Protein AF-A0A3D3YZY0-F1 (afdb_monomer_lite)

pLDDT: mean 90.27, std 5.76, range [66.38, 97.62]

Structure (mmCIF, N/CA/C/O backbone):
data_AF-A0A3D3YZY0-F1
#
_entry.id   AF-A0A3D3YZY0-F1
#
loop_
_atom_site.group_PDB
_atom_site.id
_atom_site.type_symbol
_atom_site.label_atom_id
_atom_site.label_alt_id
_atom_site.label_comp_id
_atom_site.label_asym_id
_atom_site.label_entity_id
_atom_site.label_seq_id
_atom_site.pdbx_PDB_ins_code
_atom_site.Cartn_x
_atom_site.Cartn_y
_atom_site.Cartn_z
_atom_site.occupancy
_atom_site.B_iso_or_equiv
_atom_site.auth_seq_id
_atom_site.auth_comp_id
_atom_site.auth_asym_id
_atom_site.auth_atom_id
_atom_site.pdbx_PDB_model_num
ATOM 1 N N . MET A 1 1 ? -17.260 -2.604 -5.981 1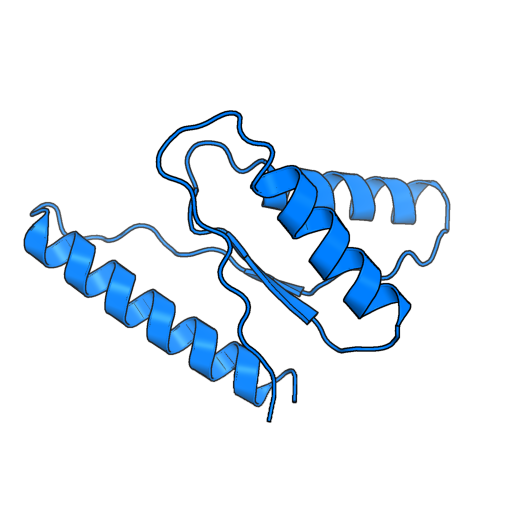.00 66.38 1 MET A N 1
ATOM 2 C CA . MET A 1 1 ? -16.282 -1.957 -6.877 1.00 66.38 1 MET A CA 1
ATOM 3 C C . MET A 1 1 ? -15.415 -1.032 -6.046 1.00 66.38 1 MET A C 1
ATOM 5 O O . MET A 1 1 ? -15.805 0.098 -5.772 1.00 66.38 1 MET A O 1
ATOM 9 N N . GLY A 1 2 ? -14.263 -1.541 -5.626 1.00 82.44 2 GLY A N 1
ATOM 10 C CA . GLY A 1 2 ? -13.277 -0.822 -4.840 1.00 82.44 2 GLY A CA 1
ATOM 11 C C . GLY A 1 2 ? -12.634 0.336 -5.603 1.00 82.44 2 GLY A C 1
ATOM 12 O O . GLY A 1 2 ? -12.590 0.376 -6.838 1.00 82.44 2 GLY A O 1
ATOM 13 N N . HIS A 1 3 ? -12.108 1.290 -4.842 1.00 90.81 3 HIS A N 1
ATOM 14 C CA . HIS A 1 3 ? -11.397 2.453 -5.361 1.00 90.81 3 HIS A CA 1
ATOM 15 C C . HIS A 1 3 ? -9.885 2.224 -5.305 1.00 90.81 3 HIS A C 1
ATOM 17 O O . HIS A 1 3 ? -9.373 1.644 -4.352 1.00 90.81 3 HIS A O 1
ATOM 23 N N . VAL A 1 4 ? -9.159 2.707 -6.317 1.00 92.31 4 VAL A N 1
ATOM 24 C CA . VAL A 1 4 ? -7.688 2.694 -6.323 1.00 92.31 4 VAL A CA 1
ATOM 25 C C . VAL A 1 4 ? -7.194 4.114 -6.106 1.00 92.31 4 VAL A C 1
ATOM 27 O O . VAL A 1 4 ? -7.510 5.007 -6.891 1.00 92.31 4 VAL A O 1
ATOM 30 N N . ILE A 1 5 ? -6.411 4.306 -5.047 1.00 94.31 5 ILE A N 1
ATOM 31 C CA . ILE A 1 5 ? -5.776 5.579 -4.710 1.00 94.31 5 ILE A CA 1
ATOM 32 C C . ILE A 1 5 ? -4.277 5.424 -4.957 1.00 94.31 5 ILE A C 1
ATOM 34 O O . ILE A 1 5 ? -3.627 4.592 -4.329 1.00 94.31 5 ILE A O 1
ATOM 38 N N . VAL A 1 6 ? -3.728 6.230 -5.865 1.00 93.69 6 VAL A N 1
ATOM 39 C CA . VAL A 1 6 ? -2.288 6.260 -6.152 1.00 93.69 6 VAL A CA 1
ATOM 40 C C . VAL A 1 6 ? -1.701 7.535 -5.570 1.00 93.69 6 VAL A C 1
ATOM 42 O O . VAL A 1 6 ? -2.135 8.634 -5.909 1.00 93.69 6 VAL A O 1
ATOM 45 N N . VAL A 1 7 ? -0.692 7.392 -4.710 1.00 92.12 7 VAL A N 1
ATOM 46 C CA . VAL A 1 7 ? 0.052 8.527 -4.158 1.00 92.12 7 VAL A CA 1
ATOM 47 C C . VAL A 1 7 ? 1.438 8.541 -4.791 1.00 92.12 7 VAL A C 1
ATOM 49 O O . VAL A 1 7 ? 2.257 7.664 -4.532 1.00 92.12 7 VAL A O 1
ATOM 52 N N . GLY A 1 8 ? 1.701 9.539 -5.632 1.00 90.31 8 GLY A N 1
ATOM 53 C CA . GLY A 1 8 ? 2.973 9.724 -6.327 1.00 90.31 8 GLY A CA 1
ATOM 54 C C . GLY A 1 8 ? 3.522 11.131 -6.115 1.00 90.31 8 GLY A C 1
ATOM 55 O O . GLY A 1 8 ? 2.766 12.076 -5.901 1.00 90.31 8 GLY A O 1
ATOM 56 N N . ASN A 1 9 ? 4.844 11.274 -6.152 1.00 86.38 9 ASN A N 1
ATOM 57 C CA . ASN A 1 9 ? 5.516 12.567 -6.114 1.00 86.38 9 ASN A CA 1
ATOM 58 C C . ASN A 1 9 ? 6.829 12.522 -6.909 1.00 86.38 9 ASN A C 1
ATOM 60 O O . ASN A 1 9 ? 7.420 11.462 -7.084 1.00 86.38 9 ASN A O 1
ATOM 64 N N . GLU A 1 10 ? 7.288 13.680 -7.388 1.00 83.56 10 GLU A N 1
ATOM 65 C CA . GLU A 1 10 ? 8.505 13.780 -8.210 1.00 83.56 10 GLU A CA 1
ATOM 66 C C . GLU A 1 10 ? 9.793 13.610 -7.384 1.00 83.56 10 GLU A C 1
ATOM 68 O O . GLU A 1 10 ? 10.797 13.094 -7.868 1.00 83.56 10 GLU A O 1
ATOM 73 N N . LYS A 1 11 ? 9.773 14.046 -6.118 1.00 79.94 11 LYS A N 1
ATOM 74 C CA . LYS A 1 11 ? 10.947 14.074 -5.233 1.00 79.94 11 LYS A CA 1
ATOM 75 C C . LYS A 1 11 ? 10.671 13.375 -3.911 1.00 79.94 11 LYS A C 1
ATOM 77 O O . LYS A 1 11 ? 9.573 13.458 -3.365 1.00 79.94 11 LYS A O 1
ATOM 82 N N . GLY A 1 12 ? 11.701 12.756 -3.339 1.00 76.44 12 GLY A N 1
ATOM 83 C CA . GLY A 1 12 ? 11.649 12.256 -1.965 1.00 76.44 12 GLY A CA 1
ATOM 84 C C . GLY A 1 12 ? 11.388 13.378 -0.947 1.00 76.44 12 GLY A C 1
ATOM 85 O O . GLY A 1 12 ? 11.672 14.544 -1.204 1.00 76.44 12 GLY A O 1
ATOM 86 N N . GLY A 1 13 ? 10.843 13.025 0.220 1.00 79.00 13 GLY A N 1
ATOM 87 C CA . GLY A 1 13 ? 10.716 13.945 1.362 1.00 79.00 13 GLY A CA 1
ATOM 88 C C . GLY A 1 13 ? 9.410 14.743 1.471 1.00 79.00 13 GLY A C 1
ATOM 89 O O . GLY A 1 13 ? 9.169 15.329 2.517 1.00 79.00 13 GLY A O 1
ATOM 90 N N . ALA A 1 14 ? 8.511 14.710 0.480 1.00 85.12 14 ALA A N 1
ATOM 91 C CA . ALA A 1 14 ? 7.237 15.453 0.536 1.00 85.12 14 ALA A CA 1
ATOM 92 C C . ALA A 1 14 ? 6.149 14.824 1.442 1.00 85.12 14 ALA A C 1
ATOM 94 O O . ALA A 1 14 ? 4.988 15.207 1.374 1.00 85.12 14 ALA A O 1
ATOM 95 N N . GLY A 1 15 ? 6.486 13.806 2.242 1.00 88.31 15 GLY A N 1
ATOM 96 C CA . GLY A 1 15 ? 5.519 13.135 3.119 1.00 88.31 15 GLY A CA 1
ATOM 97 C C . GLY A 1 15 ? 4.579 12.135 2.429 1.00 88.31 15 GLY A C 1
ATOM 98 O O . GLY A 1 15 ? 3.604 11.716 3.044 1.00 88.31 15 GLY A O 1
ATOM 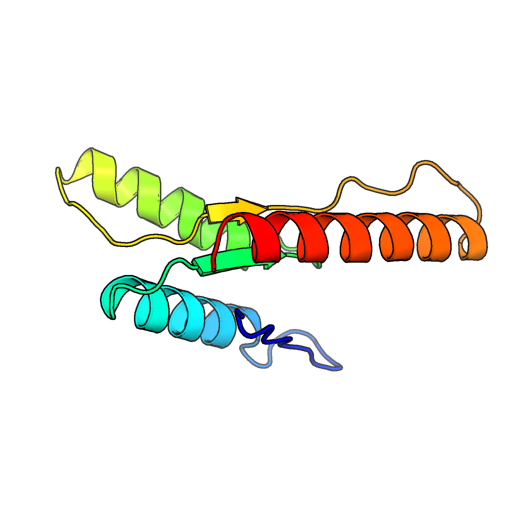99 N N . LYS A 1 16 ? 4.873 11.693 1.194 1.00 91.38 16 LYS A N 1
ATOM 100 C CA . LYS A 1 16 ? 4.076 10.692 0.447 1.00 91.38 16 LYS A CA 1
ATOM 101 C C . LYS A 1 16 ? 3.714 9.469 1.294 1.00 91.38 16 LYS A C 1
ATOM 103 O O . LYS A 1 16 ? 2.545 9.101 1.382 1.00 91.38 16 LYS A O 1
ATOM 108 N N . SER A 1 17 ? 4.711 8.838 1.916 1.00 90.06 17 SER A N 1
ATOM 109 C CA . SER A 1 17 ? 4.489 7.625 2.711 1.00 90.06 17 SER A CA 1
ATOM 110 C C . SER A 1 17 ? 3.680 7.922 3.974 1.00 90.06 17 SER A C 1
ATOM 112 O O . SER A 1 17 ? 2.800 7.142 4.312 1.00 90.06 17 SER A O 1
ATOM 114 N N . THR A 1 18 ? 3.896 9.076 4.614 1.00 92.69 18 THR A N 1
ATOM 115 C CA . THR A 1 18 ? 3.097 9.530 5.763 1.00 92.69 18 THR A CA 1
ATOM 116 C C . THR A 1 18 ? 1.627 9.681 5.385 1.00 92.69 18 THR A C 1
ATOM 118 O O . THR A 1 18 ? 0.765 9.090 6.028 1.00 92.69 18 THR A O 1
ATOM 121 N N . LEU A 1 19 ? 1.331 10.405 4.302 1.00 94.31 19 LEU A N 1
ATOM 122 C CA . LEU A 1 19 ? -0.040 10.574 3.819 1.00 94.31 19 LEU A CA 1
ATOM 123 C C . LEU A 1 19 ? -0.680 9.227 3.454 1.00 94.31 19 LEU A C 1
ATOM 125 O O . LEU A 1 19 ? -1.812 8.962 3.847 1.00 94.31 19 LEU A O 1
ATOM 129 N N . SER A 1 20 ? 0.066 8.359 2.764 1.00 94.25 20 SER A N 1
ATOM 130 C CA . SER A 1 20 ? -0.406 7.022 2.377 1.00 94.25 20 SER A CA 1
ATOM 131 C C . SER A 1 20 ? -0.784 6.182 3.602 1.00 94.25 20 SER A C 1
ATOM 133 O O . SER A 1 20 ? -1.835 5.545 3.604 1.00 94.25 20 SER A O 1
ATOM 135 N N . VAL A 1 21 ? 0.032 6.217 4.667 1.00 94.50 21 VAL A N 1
ATOM 136 C CA . VAL A 1 21 ? -0.264 5.536 5.941 1.00 94.50 21 VAL A CA 1
ATOM 137 C C . VAL A 1 21 ? -1.565 6.056 6.537 1.00 94.50 21 VAL A C 1
ATOM 139 O O . VAL A 1 21 ? -2.430 5.261 6.901 1.00 94.50 21 VAL A O 1
ATOM 142 N N . HIS A 1 22 ? -1.718 7.377 6.635 1.00 95.75 22 HIS A N 1
ATOM 143 C CA . HIS A 1 22 ? -2.903 7.968 7.251 1.00 95.75 22 HIS A CA 1
ATOM 144 C C . HIS A 1 22 ? -4.182 7.653 6.475 1.00 95.75 22 HIS A C 1
ATOM 146 O O . HIS A 1 22 ? -5.185 7.326 7.103 1.00 95.75 22 HIS A O 1
ATOM 152 N N . ILE A 1 23 ? -4.142 7.684 5.140 1.00 95.88 23 ILE A N 1
ATOM 153 C CA . ILE A 1 23 ? -5.282 7.293 4.300 1.00 95.88 23 ILE A CA 1
ATOM 154 C C . ILE A 1 23 ? -5.647 5.826 4.555 1.00 95.88 23 ILE A C 1
ATOM 156 O O . ILE A 1 23 ? -6.797 5.533 4.877 1.00 95.88 23 ILE A O 1
ATOM 160 N N . ALA A 1 24 ? -4.675 4.912 4.481 1.00 95.38 24 ALA A N 1
ATOM 161 C CA . ALA A 1 24 ? -4.927 3.483 4.660 1.00 95.38 24 ALA A CA 1
ATOM 162 C C . ALA A 1 24 ? -5.490 3.156 6.056 1.00 95.38 24 ALA A C 1
ATOM 164 O O . ALA A 1 24 ? -6.455 2.403 6.174 1.00 95.38 24 ALA A O 1
ATOM 165 N N . VAL A 1 25 ? -4.937 3.766 7.111 1.00 95.31 25 VAL A N 1
ATOM 166 C CA . VAL A 1 25 ? -5.419 3.587 8.490 1.00 95.31 25 VAL A CA 1
ATOM 167 C C . VAL A 1 25 ? -6.811 4.186 8.680 1.00 95.31 25 VAL A C 1
ATOM 169 O O . VAL A 1 25 ? -7.653 3.548 9.304 1.00 95.31 25 VAL A O 1
ATOM 172 N N . ALA A 1 26 ? -7.084 5.379 8.143 1.00 96.38 26 ALA A N 1
ATOM 173 C CA . ALA A 1 26 ? -8.402 6.002 8.257 1.00 96.38 26 ALA A CA 1
ATOM 174 C C . ALA A 1 26 ? -9.489 5.155 7.579 1.00 96.38 26 ALA A C 1
ATOM 176 O O . ALA A 1 26 ? -10.555 4.943 8.160 1.00 96.38 26 ALA A O 1
ATOM 177 N N . CYS A 1 27 ? -9.206 4.613 6.391 1.00 95.50 27 CYS A N 1
ATOM 178 C CA . CYS A 1 27 ? -10.108 3.692 5.706 1.00 95.50 27 CYS A CA 1
ATOM 179 C C . CYS A 1 27 ? -10.330 2.403 6.514 1.00 95.50 27 CYS A C 1
ATOM 181 O O . CYS A 1 27 ? -11.479 2.009 6.707 1.00 95.50 27 CYS A O 1
ATOM 183 N N . ALA A 1 28 ? -9.265 1.798 7.052 1.00 94.31 28 ALA A N 1
ATOM 184 C CA . ALA A 1 28 ? -9.367 0.581 7.859 1.00 94.31 28 ALA A CA 1
ATOM 185 C C . ALA A 1 28 ? -10.169 0.804 9.157 1.00 94.31 28 ALA A C 1
ATOM 187 O O . ALA A 1 28 ? -11.039 0.005 9.492 1.00 94.31 28 ALA A O 1
ATOM 188 N N . ILE A 1 29 ? -9.943 1.921 9.862 1.00 95.06 29 ILE A N 1
ATOM 189 C C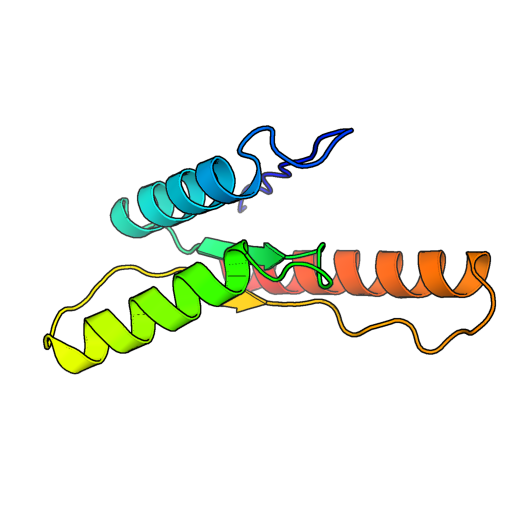A . ILE A 1 29 ? -10.727 2.310 11.052 1.00 95.06 29 ILE A CA 1
ATOM 190 C C . ILE A 1 29 ? -12.202 2.543 10.697 1.00 95.06 29 ILE A C 1
ATOM 192 O O . ILE A 1 29 ? -13.081 2.266 11.507 1.00 95.06 29 ILE A O 1
ATOM 196 N N . SER A 1 30 ? -12.484 3.006 9.479 1.00 95.56 30 SER A N 1
ATOM 197 C CA . SER A 1 30 ? -13.852 3.204 8.981 1.00 95.56 30 SER A CA 1
ATOM 198 C C . SER A 1 30 ? -14.550 1.896 8.577 1.00 95.56 30 SER A C 1
ATOM 200 O O . SER A 1 30 ? -15.642 1.940 8.016 1.00 95.56 30 SER A O 1
ATOM 202 N N . GLY A 1 31 ? -13.935 0.734 8.831 1.00 93.81 31 GLY A N 1
ATOM 203 C CA . GLY A 1 31 ? -14.500 -0.582 8.528 1.00 93.81 31 GLY A CA 1
ATOM 204 C C . GLY A 1 31 ? -14.382 -1.000 7.061 1.00 93.81 31 GLY A C 1
ATOM 205 O O . GLY A 1 31 ? -14.995 -1.987 6.660 1.00 93.81 31 GLY A O 1
ATOM 206 N N . LEU A 1 32 ? -13.612 -0.269 6.248 1.00 94.06 32 LEU A N 1
ATOM 207 C CA . LEU A 1 32 ? -13.353 -0.652 4.862 1.00 94.06 32 LEU A CA 1
ATOM 208 C C . LEU A 1 32 ? -12.278 -1.740 4.810 1.00 94.06 32 LEU A C 1
ATOM 210 O O . LEU A 1 32 ? -11.293 -1.690 5.548 1.00 94.06 32 LEU A O 1
ATOM 214 N N . LYS A 1 33 ? -12.424 -2.682 3.876 1.00 93.81 33 LYS A N 1
ATOM 215 C CA . LYS A 1 33 ? -11.320 -3.563 3.484 1.00 93.81 33 LYS A CA 1
ATOM 216 C C . LYS A 1 33 ? -10.298 -2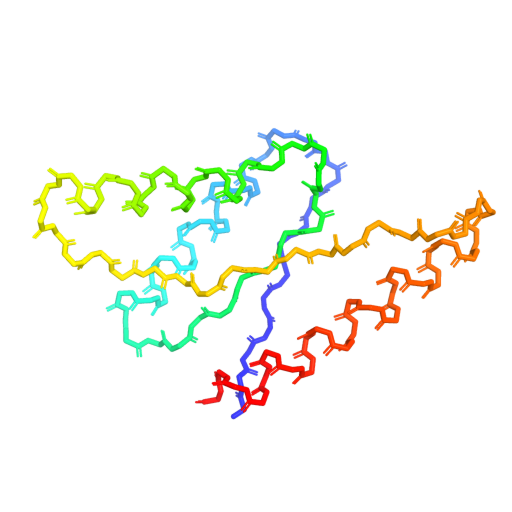.735 2.713 1.00 93.81 33 LYS A C 1
ATOM 218 O O . LYS A 1 33 ? -10.650 -2.056 1.750 1.00 93.81 33 LYS A O 1
ATOM 223 N N . VAL A 1 34 ? -9.038 -2.777 3.129 1.00 95.00 34 VAL A N 1
ATOM 224 C CA . VAL A 1 34 ? -7.975 -1.970 2.523 1.00 95.00 34 VAL A CA 1
ATOM 225 C C . VAL A 1 34 ? -6.808 -2.870 2.156 1.00 95.00 34 VAL A C 1
ATOM 227 O O . VAL A 1 34 ? -6.181 -3.445 3.039 1.00 95.00 34 VAL A O 1
ATOM 230 N N . ALA A 1 35 ? -6.496 -2.928 0.863 1.00 93.94 35 ALA A N 1
ATOM 231 C CA . ALA A 1 35 ? -5.236 -3.460 0.366 1.00 93.94 35 ALA A CA 1
ATOM 232 C C . ALA A 1 35 ? -4.254 -2.310 0.124 1.00 93.94 35 ALA A C 1
ATOM 234 O O . ALA A 1 35 ? -4.638 -1.237 -0.352 1.00 93.94 35 ALA A O 1
ATOM 235 N N . ALA A 1 36 ? -2.982 -2.532 0.432 1.00 92.25 36 ALA A N 1
ATOM 236 C CA . ALA A 1 36 ? -1.941 -1.528 0.324 1.00 92.25 36 ALA A CA 1
ATOM 237 C C . ALA A 1 36 ? -0.729 -2.084 -0.437 1.00 92.25 36 ALA A C 1
ATOM 239 O O . ALA A 1 36 ? -0.197 -3.133 -0.082 1.00 92.25 36 ALA A O 1
ATOM 240 N N . LEU A 1 37 ? -0.292 -1.376 -1.483 1.00 91.12 37 LEU A N 1
ATOM 241 C CA . LEU A 1 37 ? 0.816 -1.773 -2.357 1.00 91.12 37 LEU A CA 1
ATOM 242 C C . LEU A 1 37 ? 1.933 -0.725 -2.312 1.00 91.12 37 LEU A C 1
ATOM 244 O O . LEU A 1 37 ? 1.703 0.431 -2.669 1.00 91.12 37 LEU A O 1
ATOM 248 N N . ASP A 1 38 ? 3.143 -1.127 -1.915 1.00 89.00 38 ASP A N 1
ATOM 249 C CA . ASP A 1 38 ? 4.334 -0.268 -1.994 1.00 89.00 38 ASP A CA 1
ATOM 250 C C . ASP A 1 38 ? 5.149 -0.571 -3.254 1.00 89.00 38 ASP A C 1
ATOM 252 O O . ASP A 1 38 ? 5.681 -1.671 -3.428 1.00 89.00 38 ASP A O 1
ATOM 256 N N . LEU A 1 39 ? 5.259 0.428 -4.130 1.00 87.38 39 LEU A N 1
ATOM 257 C CA . LEU A 1 39 ? 6.087 0.364 -5.335 1.00 87.38 39 LEU A CA 1
ATOM 258 C C . LEU A 1 39 ? 7.542 0.796 -5.055 1.00 87.38 39 LEU A C 1
ATOM 260 O O . LEU A 1 39 ? 8.432 0.509 -5.853 1.00 87.38 39 LEU A O 1
ATOM 264 N N . ASP A 1 40 ? 7.823 1.461 -3.923 1.00 80.75 40 ASP A N 1
ATOM 265 C CA . ASP A 1 40 ? 9.167 1.928 -3.554 1.00 80.75 40 ASP A CA 1
ATOM 266 C C . ASP A 1 40 ? 9.873 0.946 -2.609 1.00 80.75 40 ASP A C 1
ATOM 268 O O . ASP A 1 40 ? 10.013 1.132 -1.394 1.00 80.75 40 ASP A O 1
ATOM 272 N N . ARG A 1 41 ? 10.407 -0.113 -3.215 1.00 72.75 41 ARG A N 1
ATOM 273 C CA . ARG A 1 41 ? 11.145 -1.158 -2.498 1.00 72.75 41 ARG A CA 1
ATOM 274 C C . ARG A 1 41 ? 12.467 -0.714 -1.889 1.00 72.75 41 ARG A C 1
ATOM 276 O O . ARG A 1 41 ? 13.041 -1.467 -1.104 1.00 72.75 41 ARG A O 1
ATOM 283 N N . ARG A 1 42 ? 13.010 0.441 -2.281 1.00 76.00 42 ARG A N 1
ATOM 284 C CA . ARG A 1 42 ? 14.326 0.872 -1.792 1.00 76.00 42 ARG A CA 1
ATOM 285 C C . ARG A 1 42 ? 14.226 1.401 -0.372 1.00 76.00 42 ARG A C 1
ATOM 287 O O . ARG A 1 42 ? 15.087 1.088 0.444 1.00 76.00 42 ARG A O 1
ATOM 294 N N . GLN A 1 43 ? 13.189 2.187 -0.081 1.00 76.69 43 GLN A N 1
ATOM 295 C CA . GLN A 1 43 ? 13.011 2.778 1.245 1.00 76.69 43 GLN A CA 1
ATOM 296 C C . GLN A 1 43 ? 12.136 1.934 2.178 1.00 76.69 43 GLN A C 1
ATOM 298 O O . GLN A 1 43 ? 12.379 1.959 3.384 1.00 76.69 43 GLN A O 1
ATOM 303 N N . ARG A 1 44 ? 11.144 1.189 1.655 1.00 82.81 44 ARG A N 1
ATOM 304 C CA . ARG A 1 44 ? 10.221 0.337 2.446 1.00 82.81 44 ARG A CA 1
ATOM 305 C C . ARG A 1 44 ? 9.562 1.067 3.628 1.00 82.81 44 ARG A C 1
ATOM 307 O O . ARG A 1 44 ? 9.211 0.456 4.635 1.00 82.81 44 ARG A O 1
ATOM 314 N N . THR A 1 45 ? 9.418 2.393 3.555 1.00 86.06 45 THR A N 1
ATOM 315 C CA . THR A 1 45 ? 8.922 3.211 4.678 1.00 86.06 45 THR A CA 1
ATOM 316 C C . THR A 1 45 ? 7.480 2.857 5.031 1.00 86.06 45 THR A C 1
ATOM 318 O O . THR A 1 45 ? 7.123 2.805 6.206 1.00 86.06 45 THR A O 1
ATOM 321 N N . PHE A 1 46 ? 6.657 2.622 4.009 1.00 87.62 46 PHE A N 1
ATOM 322 C CA . PHE A 1 46 ? 5.240 2.311 4.161 1.00 87.62 46 PHE A CA 1
ATOM 323 C C . PHE A 1 46 ? 5.051 0.896 4.733 1.00 87.62 46 PHE A C 1
ATOM 325 O O . PHE A 1 46 ? 4.333 0.719 5.713 1.00 87.62 46 PHE A O 1
ATOM 332 N N . GLU A 1 47 ? 5.799 -0.081 4.216 1.00 86.81 47 GLU A N 1
ATOM 333 C CA . GLU A 1 47 ? 5.829 -1.462 4.720 1.00 86.81 47 GLU A CA 1
ATOM 334 C C . GLU A 1 47 ? 6.293 -1.541 6.177 1.00 86.81 47 GLU A C 1
ATOM 336 O O . GLU A 1 47 ? 5.595 -2.064 7.049 1.00 86.81 47 GLU A O 1
ATOM 341 N N . ARG A 1 48 ? 7.446 -0.933 6.475 1.00 90.12 48 ARG A N 1
ATOM 342 C CA . ARG A 1 48 ? 8.041 -0.955 7.813 1.00 90.12 48 ARG A CA 1
ATOM 343 C C . ARG A 1 48 ? 7.123 -0.328 8.860 1.00 90.12 48 ARG A C 1
ATOM 345 O O . ARG A 1 48 ? 7.141 -0.746 10.019 1.00 90.12 48 ARG A O 1
ATOM 352 N N . TYR A 1 49 ? 6.320 0.667 8.479 1.00 92.75 49 TYR A N 1
ATOM 353 C CA . TYR A 1 49 ? 5.312 1.233 9.371 1.00 92.75 49 TYR A CA 1
ATOM 354 C C . TYR A 1 49 ? 4.294 0.172 9.810 1.00 92.75 49 TYR A C 1
ATOM 356 O O . TYR A 1 49 ? 4.069 0.014 11.011 1.00 92.75 49 TYR A O 1
ATOM 364 N N . PHE A 1 50 ? 3.719 -0.588 8.874 1.00 91.50 50 PHE A N 1
ATOM 365 C CA . PHE A 1 50 ? 2.722 -1.609 9.206 1.00 91.50 50 PHE A CA 1
ATOM 366 C C . PHE A 1 50 ? 3.329 -2.835 9.899 1.00 91.50 50 PHE A C 1
ATOM 368 O O . PHE A 1 50 ? 2.718 -3.362 10.828 1.00 91.50 50 PHE A O 1
ATOM 375 N N . GLU A 1 51 ? 4.566 -3.221 9.572 1.00 91.50 51 GLU A N 1
ATOM 376 C CA . GLU A 1 51 ? 5.309 -4.232 10.341 1.00 91.50 51 GLU A CA 1
ATOM 377 C C . GLU A 1 51 ? 5.511 -3.806 11.807 1.00 91.50 51 GLU A C 1
ATOM 379 O O . GLU A 1 51 ? 5.355 -4.609 12.733 1.00 91.50 51 GLU A O 1
ATOM 384 N N . ASN A 1 52 ? 5.880 -2.540 12.041 1.00 93.50 52 ASN A N 1
ATOM 385 C CA . ASN A 1 52 ? 6.018 -1.983 13.389 1.00 93.50 52 ASN A CA 1
ATOM 386 C C . ASN A 1 52 ? 4.662 -1.932 14.103 1.00 93.50 52 ASN A C 1
ATOM 388 O O . ASN A 1 52 ? 4.575 -2.307 15.271 1.00 93.50 52 ASN A O 1
ATOM 392 N N . ARG A 1 53 ? 3.608 -1.505 13.399 1.00 93.44 53 ARG A N 1
ATOM 393 C CA . ARG A 1 53 ? 2.240 -1.439 13.925 1.00 93.44 53 ARG A CA 1
ATOM 394 C C . ARG A 1 53 ? 1.743 -2.814 14.361 1.00 93.44 53 ARG A C 1
ATOM 396 O O . ARG A 1 53 ? 1.264 -2.933 15.481 1.00 93.44 53 ARG A O 1
ATOM 403 N N . SER A 1 54 ? 1.911 -3.850 13.536 1.00 91.62 54 SER A N 1
ATOM 404 C CA . SER A 1 54 ? 1.506 -5.223 13.874 1.00 91.62 54 SER A CA 1
ATOM 405 C C . SER A 1 54 ? 2.277 -5.763 15.079 1.00 91.62 54 SER A C 1
ATOM 407 O O . SER A 1 54 ? 1.675 -6.329 15.991 1.00 91.62 54 SER A O 1
ATOM 409 N N . ARG A 1 55 ? 3.599 -5.536 15.139 1.00 94.62 55 ARG A N 1
ATOM 410 C CA . ARG A 1 55 ? 4.408 -5.896 16.316 1.00 94.62 55 ARG A CA 1
ATOM 411 C C . ARG A 1 55 ? 3.912 -5.205 17.581 1.00 94.62 55 ARG A C 1
ATOM 413 O O . ARG A 1 55 ? 3.706 -5.877 18.582 1.00 94.62 55 ARG A O 1
ATOM 420 N N . TRP A 1 56 ? 3.674 -3.896 17.525 1.00 96.44 56 TRP A N 1
ATOM 421 C CA . TRP A 1 56 ? 3.149 -3.150 18.667 1.00 96.44 56 TRP A CA 1
ATOM 422 C C . TRP A 1 56 ? 1.760 -3.649 19.082 1.00 96.44 56 TRP A C 1
ATOM 424 O O . TRP A 1 56 ? 1.539 -3.873 20.268 1.00 96.44 56 TRP A O 1
ATOM 434 N N . SER A 1 57 ? 0.864 -3.892 18.119 1.00 95.38 57 SER A N 1
ATOM 435 C CA . SER A 1 57 ? -0.485 -4.425 18.358 1.00 95.38 57 SER A CA 1
ATOM 436 C C . SER A 1 57 ? -0.424 -5.734 19.143 1.00 95.38 57 SER A C 1
ATOM 438 O O . SER A 1 57 ? -1.062 -5.863 20.182 1.00 95.38 57 SER A O 1
ATOM 440 N N . LYS A 1 58 ? 0.435 -6.664 18.702 1.00 94.69 58 LYS A N 1
ATOM 441 C CA . LYS A 1 58 ? 0.659 -7.956 19.366 1.00 94.69 58 LYS A CA 1
ATOM 442 C C . LYS A 1 58 ? 1.242 -7.798 20.770 1.00 94.69 58 LYS A C 1
ATOM 444 O O . LYS A 1 58 ? 0.781 -8.457 21.689 1.00 94.69 58 LYS A O 1
ATOM 449 N N . SER A 1 59 ? 2.243 -6.934 20.944 1.00 97.06 59 SER A N 1
ATOM 450 C CA . SER A 1 59 ? 2.899 -6.728 22.243 1.00 97.06 59 SER A CA 1
ATOM 451 C C . SER A 1 59 ? 2.032 -6.013 23.281 1.00 97.06 59 SER A C 1
ATOM 453 O O . SER A 1 59 ? 2.349 -6.092 24.461 1.00 97.06 59 SER A O 1
ATOM 455 N N . ASN A 1 60 ? 0.985 -5.302 22.859 1.00 97.62 60 ASN A N 1
ATOM 456 C CA . ASN A 1 60 ? 0.099 -4.541 23.746 1.00 97.62 60 ASN A CA 1
ATOM 457 C C . ASN A 1 60 ? -1.321 -5.121 23.804 1.00 97.62 60 ASN A C 1
ATOM 459 O O . ASN A 1 60 ? -2.212 -4.451 24.315 1.00 97.62 60 ASN A O 1
ATOM 463 N N . GLU A 1 61 ? -1.541 -6.317 23.243 1.00 96.06 61 GLU A N 1
ATOM 464 C CA . GLU A 1 61 ? -2.865 -6.961 23.166 1.00 96.06 61 GLU A CA 1
ATOM 465 C C . GLU A 1 61 ? -3.947 -6.032 22.582 1.00 96.06 61 GLU A C 1
ATOM 467 O O . GLU A 1 61 ? -5.120 -6.078 22.946 1.00 96.06 61 GLU A O 1
ATOM 472 N N . ALA A 1 62 ? -3.536 -5.163 21.658 1.00 94.88 62 ALA A N 1
ATOM 473 C CA . ALA A 1 62 ? -4.420 -4.242 20.969 1.00 94.88 62 ALA A CA 1
ATOM 474 C C . ALA A 1 62 ? -4.869 -4.854 19.640 1.00 94.88 62 ALA A C 1
ATOM 476 O O . ALA A 1 62 ? -4.076 -5.495 18.947 1.00 94.88 62 ALA A O 1
ATOM 477 N N . ASP A 1 63 ? -6.112 -4.585 19.250 1.00 90.62 63 ASP A N 1
ATOM 478 C CA . ASP A 1 63 ? -6.647 -4.931 17.933 1.00 90.62 63 ASP A CA 1
ATOM 479 C C . ASP A 1 63 ? -6.662 -3.688 17.036 1.00 90.62 63 ASP A C 1
ATOM 481 O O . ASP A 1 63 ? -7.638 -2.939 16.946 1.00 90.62 63 ASP A O 1
ATOM 485 N N . LEU A 1 64 ? -5.504 -3.383 16.448 1.00 93.06 64 LEU A N 1
ATOM 486 C CA . LEU A 1 64 ? -5.358 -2.236 15.566 1.00 93.06 64 LEU A CA 1
ATOM 487 C C . LEU A 1 64 ? -5.744 -2.606 14.135 1.00 93.06 64 LEU A C 1
ATOM 489 O O . LEU A 1 64 ? -5.002 -3.321 13.457 1.00 93.06 64 LEU A O 1
ATOM 493 N N . ALA A 1 65 ? -6.812 -1.981 13.629 1.00 91.81 65 ALA A N 1
ATOM 494 C CA . ALA A 1 65 ? -7.166 -2.032 12.213 1.00 91.81 65 ALA A CA 1
ATOM 495 C C . ALA A 1 65 ? -5.932 -1.727 11.340 1.00 91.81 65 ALA A C 1
ATOM 497 O O . ALA A 1 65 ? -5.231 -0.720 11.547 1.00 91.81 65 ALA A O 1
ATOM 498 N N . THR A 1 66 ? -5.641 -2.645 10.420 1.00 90.00 66 THR A N 1
ATOM 499 C CA . THR A 1 66 ? -4.422 -2.685 9.605 1.00 90.00 66 THR A CA 1
ATOM 500 C C . THR A 1 66 ? -4.794 -3.188 8.206 1.00 90.00 66 THR A C 1
ATOM 502 O O . THR A 1 66 ? -5.561 -4.142 8.119 1.00 90.00 66 THR A O 1
ATOM 505 N N . PRO A 1 67 ? -4.309 -2.549 7.126 1.00 92.06 67 PRO A N 1
ATOM 506 C CA . PRO A 1 67 ? -4.549 -3.015 5.766 1.00 92.06 67 PRO A CA 1
ATOM 507 C C . PRO A 1 67 ? -3.763 -4.294 5.457 1.00 92.06 67 PRO A C 1
ATOM 509 O O . PRO A 1 67 ? -2.686 -4.514 6.020 1.00 92.06 67 PRO A O 1
ATOM 512 N N . ASP A 1 68 ? -4.244 -5.065 4.486 1.00 91.00 68 ASP A N 1
ATOM 513 C CA . ASP A 1 68 ? -3.470 -6.154 3.897 1.00 91.00 68 ASP A CA 1
ATOM 514 C C . ASP A 1 68 ? -2.378 -5.566 3.001 1.00 91.00 68 ASP A C 1
ATOM 516 O O . ASP A 1 68 ? -2.636 -4.732 2.128 1.00 91.00 68 ASP A O 1
ATOM 520 N N . PHE A 1 69 ? -1.131 -5.963 3.247 1.00 88.31 69 PHE A N 1
ATOM 521 C CA . PHE A 1 69 ? 0.032 -5.346 2.622 1.00 88.31 69 PHE A CA 1
ATOM 522 C C . PHE A 1 69 ? 0.662 -6.252 1.572 1.00 88.31 69 PHE A C 1
ATOM 524 O O . PHE A 1 69 ? 0.944 -7.422 1.827 1.00 88.31 69 PHE A O 1
ATOM 531 N N . PHE A 1 70 ? 0.963 -5.672 0.417 1.00 88.88 70 PHE A N 1
ATOM 532 C CA . PHE A 1 70 ? 1.549 -6.359 -0.720 1.00 88.88 70 PHE A CA 1
ATOM 533 C C . PHE A 1 70 ? 2.752 -5.580 -1.247 1.00 88.88 70 PHE A C 1
ATOM 535 O O . PHE A 1 70 ? 2.848 -4.355 -1.132 1.00 88.88 70 PHE A O 1
ATOM 542 N N . PHE A 1 71 ? 3.671 -6.302 -1.873 1.00 85.38 71 PHE A N 1
ATOM 543 C CA . PHE A 1 71 ? 4.857 -5.742 -2.503 1.00 85.38 71 PHE A CA 1
ATOM 544 C C . PHE A 1 71 ? 5.054 -6.373 -3.874 1.00 85.38 71 PHE A C 1
ATOM 546 O O . PHE A 1 71 ? 4.744 -7.544 -4.093 1.00 85.38 71 PHE A O 1
ATOM 553 N N . LEU A 1 72 ? 5.626 -5.603 -4.794 1.00 84.62 72 LEU A N 1
ATOM 554 C CA . LEU A 1 72 ? 6.051 -6.153 -6.072 1.00 84.62 72 LEU A CA 1
ATOM 555 C C . LEU A 1 72 ? 7.320 -6.981 -5.914 1.00 84.62 72 LEU A C 1
ATOM 557 O O . LEU A 1 72 ? 8.292 -6.589 -5.261 1.00 84.62 72 LEU A O 1
ATOM 561 N N . THR A 1 73 ? 7.351 -8.131 -6.569 1.00 81.69 73 THR A N 1
ATOM 562 C CA . THR A 1 73 ? 8.613 -8.819 -6.823 1.00 81.69 73 THR A CA 1
ATOM 563 C C . THR A 1 73 ? 9.427 -8.005 -7.829 1.00 81.69 73 THR A C 1
ATOM 565 O O . THR A 1 73 ? 8.880 -7.315 -8.682 1.00 81.69 73 THR A O 1
ATOM 568 N N . LYS A 1 74 ? 10.755 -8.015 -7.675 1.00 84.19 74 LYS A N 1
ATOM 569 C CA . LYS A 1 74 ? 11.652 -7.291 -8.584 1.00 84.19 74 LYS A CA 1
ATOM 570 C C . LYS A 1 74 ? 11.615 -8.009 -9.934 1.00 84.19 74 LYS A C 1
ATOM 572 O O . LYS A 1 74 ? 11.665 -9.239 -9.923 1.00 84.19 74 LYS A O 1
ATOM 577 N N . ALA A 1 75 ? 11.585 -7.264 -11.040 1.00 89.06 75 ALA A N 1
ATOM 578 C CA . ALA A 1 75 ? 11.734 -7.849 -12.371 1.00 89.06 75 ALA A CA 1
ATOM 579 C C . ALA A 1 75 ? 12.987 -8.732 -12.473 1.00 89.06 75 ALA A C 1
ATOM 581 O O . ALA A 1 75 ? 14.033 -8.439 -11.877 1.00 89.06 75 ALA A O 1
ATOM 582 N N . ALA A 1 76 ? 12.857 -9.814 -13.238 1.00 91.19 76 ALA A N 1
ATOM 583 C CA . ALA A 1 76 ? 13.956 -10.722 -13.535 1.00 91.19 76 ALA A CA 1
ATOM 584 C C . ALA A 1 76 ? 14.773 -10.223 -14.732 1.00 91.19 76 ALA A C 1
ATOM 586 O O . ALA A 1 76 ? 15.977 -10.476 -14.793 1.00 91.19 76 ALA A O 1
ATOM 587 N N . ALA A 1 77 ? 14.138 -9.501 -15.662 1.00 92.44 77 ALA A N 1
ATOM 588 C CA . ALA A 1 77 ? 14.814 -8.946 -16.824 1.00 92.44 77 ALA A CA 1
ATOM 589 C C . ALA A 1 77 ? 15.955 -7.983 -16.452 1.00 92.44 77 ALA A C 1
ATOM 591 O O . ALA A 1 77 ? 15.809 -7.081 -15.627 1.00 92.44 77 ALA A O 1
ATOM 592 N N . GLU A 1 78 ? 17.092 -8.137 -17.134 1.00 91.81 78 GLU A N 1
ATOM 593 C CA . GLU A 1 78 ? 18.236 -7.228 -17.002 1.00 91.81 78 GLU A CA 1
ATOM 594 C C . GLU A 1 78 ? 18.062 -5.952 -17.832 1.00 91.81 78 GLU A C 1
ATOM 596 O O . GLU A 1 78 ? 18.540 -4.881 -17.447 1.00 91.81 78 GLU A O 1
ATOM 601 N N . ARG A 1 79 ? 17.378 -6.047 -18.983 1.00 95.56 79 ARG A N 1
ATOM 602 C CA . ARG A 1 79 ? 17.109 -4.880 -19.827 1.00 95.56 79 ARG A CA 1
ATOM 603 C C . ARG A 1 79 ? 15.992 -4.046 -19.222 1.00 95.56 79 ARG A C 1
ATOM 605 O O . ARG A 1 79 ? 14.938 -4.562 -18.865 1.00 95.56 79 ARG A O 1
ATOM 612 N N . ARG A 1 80 ? 16.218 -2.735 -19.160 1.00 91.69 80 ARG A N 1
ATOM 613 C CA . ARG A 1 80 ? 15.313 -1.785 -18.507 1.00 91.69 80 ARG A CA 1
ATOM 614 C C . ARG A 1 80 ? 13.901 -1.778 -19.099 1.00 91.69 80 ARG A C 1
ATOM 616 O O . ARG A 1 80 ? 12.945 -1.777 -18.340 1.00 91.69 80 ARG A O 1
ATOM 623 N N . ASP A 1 81 ? 13.775 -1.789 -20.421 1.00 94.19 81 ASP A N 1
ATOM 624 C CA . ASP A 1 81 ? 12.485 -1.819 -21.123 1.00 94.19 81 ASP A CA 1
ATOM 625 C C 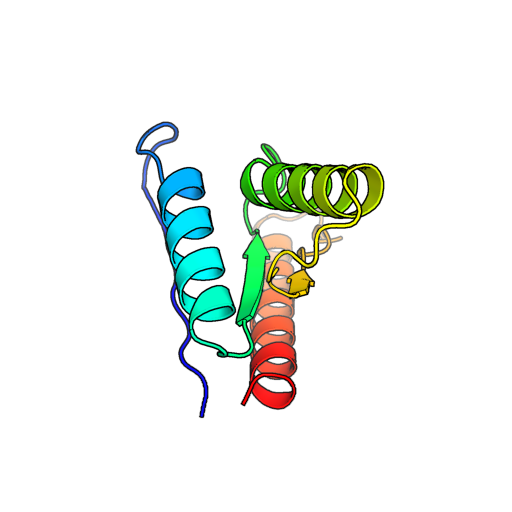. ASP A 1 81 ? 11.678 -3.081 -20.786 1.00 94.19 81 ASP A C 1
ATOM 627 O O . ASP A 1 81 ? 10.475 -3.018 -20.546 1.00 94.19 81 ASP A O 1
ATOM 631 N N . GLN A 1 82 ? 12.355 -4.227 -20.712 1.00 93.69 82 GLN A N 1
ATOM 632 C CA . GLN A 1 82 ? 11.740 -5.492 -20.316 1.00 93.69 82 GLN A CA 1
ATOM 633 C C . GLN A 1 82 ? 11.376 -5.509 -18.829 1.00 93.69 82 GLN A C 1
ATOM 635 O O . GLN A 1 82 ? 10.281 -5.942 -18.484 1.00 93.69 82 GLN A O 1
ATOM 640 N N . ALA A 1 83 ? 12.247 -4.990 -17.961 1.00 92.19 83 ALA A N 1
ATOM 641 C CA . ALA A 1 83 ? 11.983 -4.893 -16.529 1.00 92.19 83 ALA A CA 1
ATOM 642 C C . ALA A 1 83 ? 10.774 -3.992 -16.226 1.00 92.19 83 ALA A C 1
ATOM 644 O O . ALA A 1 83 ? 9.912 -4.364 -15.435 1.00 92.19 83 ALA A O 1
ATOM 645 N N . GLU A 1 84 ? 10.665 -2.844 -16.904 1.00 91.38 84 GLU A N 1
ATOM 646 C CA . GLU A 1 84 ? 9.513 -1.941 -16.788 1.00 91.38 84 GLU A CA 1
ATOM 647 C C . GLU A 1 84 ? 8.213 -2.619 -17.261 1.00 91.38 84 GLU A C 1
ATOM 649 O O . GLU A 1 84 ? 7.167 -2.469 -16.621 1.00 91.38 84 GLU A O 1
ATOM 654 N N . ALA A 1 85 ? 8.263 -3.409 -18.340 1.00 93.12 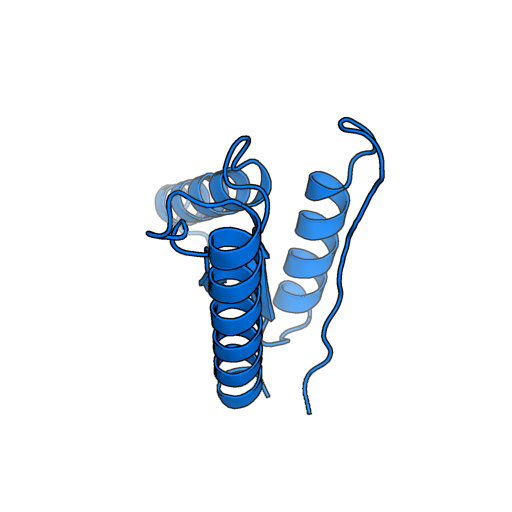85 ALA A N 1
ATOM 655 C CA . ALA A 1 85 ? 7.109 -4.174 -18.815 1.00 93.12 85 ALA A CA 1
ATOM 656 C C . ALA A 1 85 ? 6.690 -5.286 -17.833 1.00 93.12 85 ALA A C 1
ATOM 658 O O . ALA A 1 85 ? 5.497 -5.441 -17.562 1.00 93.12 85 ALA A O 1
ATOM 659 N N . GLU A 1 86 ? 7.653 -6.024 -17.269 1.00 93.50 86 GLU A N 1
ATOM 660 C CA . GLU A 1 86 ? 7.414 -7.053 -16.246 1.00 93.50 86 GLU A CA 1
ATOM 661 C C . GLU A 1 86 ? 6.777 -6.457 -14.983 1.00 93.50 86 GLU A C 1
ATOM 663 O O . GLU A 1 86 ? 5.751 -6.952 -14.513 1.00 93.50 86 GLU A O 1
ATOM 668 N N . GLU A 1 87 ? 7.335 -5.363 -14.459 1.00 92.31 87 GLU A N 1
ATOM 669 C CA . GLU A 1 87 ? 6.809 -4.682 -13.270 1.00 92.31 87 GLU A CA 1
ATOM 670 C C . GLU A 1 87 ? 5.414 -4.099 -13.523 1.00 92.31 87 GLU A C 1
ATOM 672 O O . GLU A 1 87 ? 4.539 -4.192 -12.658 1.00 92.31 87 GLU A O 1
ATOM 677 N N . THR A 1 88 ? 5.165 -3.558 -14.719 1.00 92.81 88 THR A N 1
ATOM 678 C CA . THR A 1 88 ? 3.838 -3.059 -15.110 1.00 92.81 88 THR A CA 1
ATOM 679 C C . THR A 1 88 ? 2.805 -4.184 -15.118 1.00 92.81 88 THR A C 1
ATOM 681 O O . THR A 1 88 ? 1.738 -4.040 -14.516 1.00 92.81 88 THR A O 1
ATOM 684 N N . ALA A 1 89 ? 3.123 -5.317 -15.751 1.00 93.94 89 ALA A N 1
ATOM 685 C CA . ALA A 1 89 ? 2.230 -6.470 -15.807 1.00 93.94 89 ALA A CA 1
ATOM 686 C C . ALA A 1 89 ? 1.946 -7.037 -14.405 1.00 93.94 89 ALA A C 1
ATOM 688 O O . ALA A 1 89 ? 0.790 -7.285 -14.058 1.00 93.94 89 ALA A O 1
ATOM 689 N N . ALA A 1 90 ? 2.979 -7.166 -13.567 1.00 92.94 90 ALA A N 1
ATOM 690 C CA . ALA A 1 90 ? 2.836 -7.618 -12.186 1.00 92.94 90 ALA A CA 1
ATOM 691 C C . ALA A 1 90 ? 1.985 -6.651 -11.341 1.00 92.94 90 ALA A C 1
ATOM 693 O O . ALA A 1 90 ? 1.136 -7.087 -10.564 1.00 92.94 90 ALA A O 1
ATOM 694 N N . THR A 1 91 ? 2.153 -5.337 -11.528 1.00 93.06 91 THR A N 1
ATOM 695 C CA . THR A 1 91 ? 1.357 -4.312 -10.831 1.00 93.06 91 THR A CA 1
ATOM 696 C C . THR A 1 91 ? -0.118 -4.421 -11.200 1.00 93.06 91 THR A C 1
ATOM 698 O O . THR A 1 91 ? -0.983 -4.402 -10.326 1.00 93.06 91 THR A O 1
ATOM 701 N N . GLN A 1 92 ? -0.418 -4.557 -12.494 1.00 93.56 92 GLN A N 1
ATOM 702 C CA . GLN A 1 92 ? -1.791 -4.702 -12.979 1.00 93.56 92 GLN A CA 1
ATOM 703 C C . GLN A 1 92 ? -2.451 -5.976 -12.444 1.00 93.56 92 GLN A C 1
ATOM 705 O O . GLN A 1 92 ? -3.605 -5.923 -12.014 1.00 93.56 92 GLN A O 1
ATOM 710 N N . ALA A 1 93 ? -1.717 -7.092 -12.416 1.00 92.88 93 ALA A N 1
ATOM 711 C CA . ALA A 1 93 ? -2.202 -8.353 -11.865 1.00 92.88 93 ALA A CA 1
ATOM 712 C C . ALA A 1 93 ? -2.529 -8.238 -10.366 1.00 92.88 93 ALA A C 1
ATOM 714 O O . ALA A 1 93 ? -3.630 -8.602 -9.956 1.00 92.88 93 ALA A O 1
ATOM 715 N N . LEU A 1 94 ? -1.628 -7.651 -9.570 1.00 92.69 94 LEU A N 1
ATOM 716 C CA . LEU A 1 94 ? -1.853 -7.432 -8.137 1.00 92.69 94 LEU A CA 1
ATOM 717 C C . LEU A 1 94 ? -3.057 -6.523 -7.876 1.00 92.69 94 LEU A C 1
ATOM 719 O O . LEU A 1 94 ? -3.885 -6.831 -7.026 1.00 92.69 94 LEU A O 1
ATOM 723 N N . ILE A 1 95 ? -3.206 -5.427 -8.626 1.00 92.38 95 ILE A N 1
ATOM 724 C CA . ILE A 1 95 ? -4.371 -4.541 -8.480 1.00 92.38 95 ILE A CA 1
ATOM 725 C C . ILE A 1 95 ? -5.674 -5.294 -8.789 1.00 92.38 95 ILE A C 1
ATOM 727 O O . ILE A 1 95 ? -6.678 -5.078 -8.106 1.00 92.38 95 ILE A O 1
ATOM 731 N N . ALA A 1 96 ? -5.683 -6.163 -9.803 1.00 91.94 96 ALA A N 1
ATOM 732 C CA . ALA A 1 96 ? -6.855 -6.969 -10.136 1.00 91.94 96 ALA A CA 1
ATOM 733 C C . ALA A 1 96 ? -7.205 -7.967 -9.015 1.00 91.94 96 ALA A C 1
ATOM 735 O O . ALA A 1 96 ? -8.369 -8.059 -8.626 1.00 91.94 96 ALA A O 1
ATOM 736 N N . GLU A 1 97 ? -6.206 -8.650 -8.452 1.00 91.31 97 GLU A N 1
ATOM 737 C CA . GLU A 1 97 ? -6.367 -9.564 -7.312 1.00 91.31 97 GLU A CA 1
ATOM 738 C C . GLU A 1 97 ? -6.895 -8.842 -6.063 1.00 91.31 97 GLU A C 1
ATOM 740 O O . GLU A 1 97 ? -7.858 -9.286 -5.428 1.00 91.31 97 GLU A O 1
ATOM 745 N N . MET A 1 98 ? -6.314 -7.685 -5.737 1.00 92.19 98 MET A N 1
ATOM 746 C CA . MET A 1 98 ? -6.743 -6.857 -4.610 1.00 92.19 98 MET A CA 1
ATOM 747 C C . MET A 1 98 ? -8.193 -6.412 -4.771 1.00 92.19 98 MET A C 1
ATOM 749 O O . MET A 1 98 ? -8.976 -6.524 -3.835 1.00 92.19 98 MET A O 1
ATOM 753 N N . ARG A 1 99 ? -8.585 -5.954 -5.966 1.00 90.12 99 ARG A N 1
ATOM 754 C CA . ARG A 1 99 ? -9.972 -5.550 -6.238 1.00 90.12 99 ARG A CA 1
ATOM 755 C C . ARG A 1 99 ? -10.961 -6.696 -6.056 1.00 90.12 99 ARG A C 1
ATOM 757 O O . ARG A 1 99 ? -12.040 -6.467 -5.530 1.00 90.12 99 ARG A O 1
ATOM 764 N N . ALA A 1 100 ? -10.601 -7.910 -6.469 1.00 88.12 100 ALA A N 1
ATOM 765 C CA . ALA A 1 100 ? -11.470 -9.074 -6.320 1.00 88.12 100 ALA A CA 1
ATOM 766 C C . ALA A 1 100 ? -11.657 -9.503 -4.852 1.00 88.12 100 ALA A C 1
ATOM 768 O O . ALA A 1 100 ? -12.706 -10.033 -4.494 1.00 88.12 100 ALA A O 1
ATOM 769 N N . SER A 1 101 ? -10.652 -9.279 -4.001 1.00 87.25 101 SER A N 1
ATOM 770 C CA . SER A 1 101 ? -10.660 -9.681 -2.584 1.00 87.25 101 SER A CA 1
ATOM 771 C C . SER A 1 101 ? -11.145 -8.582 -1.623 1.00 87.25 101 SER A C 1
ATOM 773 O O . SER A 1 101 ? -11.636 -8.891 -0.534 1.00 87.25 101 SER A O 1
ATOM 775 N N . HIS A 1 102 ? -11.055 -7.311 -2.028 1.00 88.00 102 HIS A N 1
ATOM 776 C CA . HIS A 1 102 ? -11.329 -6.128 -1.199 1.00 88.00 102 HIS A CA 1
ATOM 777 C C . HIS A 1 102 ? -12.513 -5.282 -1.697 1.00 88.00 102 HIS A C 1
ATOM 779 O O . HIS A 1 102 ? -12.579 -4.084 -1.416 1.00 88.00 102 HIS A O 1
ATOM 785 N N . ASP A 1 103 ? -13.439 -5.902 -2.431 1.00 72.75 103 ASP A N 1
ATOM 786 C CA . ASP A 1 103 ? -14.753 -5.324 -2.739 1.00 72.75 103 ASP A CA 1
ATOM 787 C C . ASP A 1 103 ? -15.679 -5.265 -1.505 1.00 72.75 103 ASP A C 1
ATOM 789 O O . ASP A 1 103 ? -15.574 -6.136 -0.589 1.00 72.75 103 ASP A O 1
#

Sequence (103 aa):
MGHVIVVGNEKGGAGKSTLSVHIAVACAISGLKVAALDLDRRQRTFERYFENRSRWSKSNEADLATPDFFFLTKAAAERRDQAEAEETAATQALIAEMRASHD

Foldseek 3Di:
DDDDDDQDDPDPDPCSLVVLLVVQQVCQVVVAAAEEEDAPPPVCSNVVVQVVVVVVCVVVVHDRRGHHYDYDDFAPDPDPVNRVVVSVVRVVVVVVVCVVVRD

Secondary structure (DSSP, 8-state):
---------SSTTSSHHHHHHHHHHHHHHTT---EEEE--TTT-HHHHHHHHHHHHHHHTT------EEEEPPPP--SSHHHHHHHHHHHHHHHHHHHHHH--

Radius of gyration: 14.95 Å; chains: 1; bounding box: 34×26×45 Å